Protein AF-A0A9D6YSX8-F1 (afdb_monomer)

Mean predicted aligned error: 15.74 Å

Secondary structure (DSSP, 8-state):
-HHHHHHTT--GGGHHHHHHHHHHHHHHHGGG--TTS-HHHHHHHHHHHHHHHHHHHHHHHHHHHHHHHHHHHHHHHHHHHTTGGGG-HHHHHHHHHHHTS-HHHHHHHHHHHTS---HHHHHHHHT---

Solvent-accessible surface area (backbone atoms only — not comparable to full-atom values): 7448 Å² total; per-residue (Å²): 108,65,71,57,38,54,74,65,69,42,55,79,90,47,37,63,59,53,50,51,51,22,50,54,50,44,60,72,46,48,86,76,57,62,81,93,51,61,65,72,59,54,52,52,50,43,38,49,52,47,48,52,51,51,50,54,50,54,53,50,53,50,54,51,50,52,52,51,51,52,51,51,52,49,52,52,50,49,38,62,71,70,56,60,67,61,75,39,72,66,56,52,51,48,51,55,54,56,71,69,44,56,70,70,62,42,51,53,49,41,42,40,74,73,66,66,43,53,70,68,54,52,22,60,76,70,76,44,86,118

Foldseek 3Di:
DLVLLVVLPDDNVCSVVLVVVLVVQCVVCVVVDDPVDDPVVVSSVSSNVSSVVVVVVVVVVVVVVVVVVVVVVVVVVVCVVVVVVVVPPVVVVVVVVLVPDDPVVNVLCCCCPVVVDDPCVSCVVVVHDD

Sequence (130 aa):
MRGQLAMMAVAPDWIDDVAQEAFIEAFKSLAAYDPQRPFAGWLRGVTRNVALCHVQKTASESKARQGATAELLRRQSERAVCGEADADPGLAKLRRCLDRLPAETRALLDQRYVEERSSGEIARLRGCSA

pLDDT: mean 82.14, std 12.93, range [45.84, 97.69]

Radius of gyration: 32.79 Å; Cα contacts (8 Å, |Δi|>4): 65; chains: 1; bounding box: 65×27×86 Å

Nearest PDB structures (foldseek):
  1or7-assembly3_B  TM=5.399E-01  e=1.808E-03  Escherichia coli
  5wur-assembly1_A  TM=5.061E-01  e=3.279E-03  Bacillus subtilis subsp. subtilis str. 168
  6dvb-assembly1_F  TM=3.905E-01  e=5.279E-03  Mycobacterium tuberculosis H37Rv
  1sc5-assembly1_A  TM=3.063E-01  e=1.806E+00  Aquifex aeolicus

Structure (mmCIF, N/CA/C/O backbone):
data_AF-A0A9D6YSX8-F1
#
_entry.id   AF-A0A9D6YSX8-F1
#
loop_
_atom_site.group_PDB
_atom_site.id
_atom_site.type_symbol
_atom_site.label_atom_id
_atom_site.label_alt_id
_atom_site.label_comp_id
_atom_site.label_asym_id
_atom_site.label_entity_id
_atom_site.label_seq_id
_atom_site.pdbx_PDB_ins_code
_atom_site.Cartn_x
_atom_site.Cartn_y
_atom_site.Cartn_z
_atom_site.occupancy
_atom_site.B_iso_or_equiv
_atom_site.auth_seq_id
_atom_site.auth_comp_id
_atom_site.auth_asym_id
_atom_site.auth_atom_id
_atom_site.pdbx_PDB_model_num
ATOM 1 N N . MET A 1 1 ? -11.387 -8.793 11.677 1.00 83.69 1 MET A N 1
ATOM 2 C CA . MET A 1 1 ? -10.485 -7.743 11.155 1.00 83.69 1 MET A CA 1
ATOM 3 C C . MET A 1 1 ? -9.803 -8.177 9.855 1.00 83.69 1 MET A C 1
ATOM 5 O O . MET A 1 1 ? -10.106 -7.573 8.841 1.00 83.69 1 MET A O 1
ATOM 9 N N . ARG A 1 2 ? -9.007 -9.262 9.822 1.00 89.44 2 ARG A N 1
ATOM 10 C CA . ARG A 1 2 ? -8.351 -9.784 8.592 1.00 89.44 2 ARG A CA 1
ATOM 11 C C . ARG A 1 2 ? -9.269 -9.883 7.362 1.00 89.44 2 ARG A C 1
ATOM 13 O O . ARG A 1 2 ? -8.962 -9.314 6.324 1.00 89.44 2 ARG A O 1
ATOM 20 N N . GLY A 1 3 ? -10.436 -10.521 7.500 1.00 86.25 3 GLY A N 1
ATOM 21 C CA . GLY A 1 3 ? -11.405 -10.631 6.396 1.00 86.25 3 GLY A CA 1
ATOM 22 C C . GLY A 1 3 ? -11.944 -9.282 5.899 1.00 86.25 3 GLY A C 1
ATOM 23 O O . GLY A 1 3 ? -12.163 -9.113 4.708 1.00 86.25 3 GLY A O 1
ATOM 24 N N . GLN A 1 4 ? -12.090 -8.289 6.783 1.00 86.88 4 GLN A N 1
ATOM 25 C CA . GLN A 1 4 ? -12.468 -6.930 6.384 1.00 86.88 4 GLN A CA 1
ATOM 26 C C . GLN A 1 4 ? -11.348 -6.260 5.574 1.00 86.88 4 GLN A C 1
ATOM 28 O O . GLN A 1 4 ? -11.643 -5.608 4.582 1.00 86.88 4 GLN A O 1
ATOM 33 N N . LEU A 1 5 ? -10.082 -6.434 5.967 1.00 90.25 5 LEU A N 1
ATOM 34 C CA . LEU A 1 5 ? -8.928 -5.867 5.258 1.00 90.25 5 LEU A CA 1
ATOM 35 C C . LEU A 1 5 ? -8.769 -6.459 3.853 1.00 90.25 5 LEU A C 1
ATOM 37 O O . LEU A 1 5 ? -8.586 -5.707 2.899 1.00 90.25 5 LEU A O 1
ATOM 41 N N . ALA A 1 6 ? -8.940 -7.777 3.715 1.00 87.44 6 ALA A N 1
ATOM 42 C CA . ALA A 1 6 ? -8.945 -8.444 2.412 1.00 87.44 6 ALA A CA 1
ATOM 43 C C . ALA A 1 6 ? -10.029 -7.869 1.477 1.00 87.44 6 ALA A C 1
ATOM 45 O O . ALA A 1 6 ? -9.763 -7.580 0.314 1.00 87.44 6 ALA A O 1
ATOM 46 N N . MET A 1 7 ? -11.236 -7.619 2.003 1.00 88.25 7 MET A N 1
ATOM 47 C CA . MET A 1 7 ? -12.331 -6.991 1.246 1.00 88.25 7 MET A CA 1
ATOM 48 C C . MET A 1 7 ? -12.063 -5.522 0.884 1.00 88.25 7 MET A C 1
ATOM 50 O O . MET A 1 7 ? -12.687 -4.992 -0.030 1.00 88.25 7 MET A O 1
ATOM 54 N N . MET A 1 8 ? -11.148 -4.855 1.588 1.00 88.50 8 MET A N 1
ATOM 55 C CA . MET A 1 8 ? -10.773 -3.458 1.358 1.00 88.50 8 MET A CA 1
ATOM 56 C C . MET A 1 8 ? -9.571 -3.303 0.415 1.00 88.50 8 MET A C 1
ATOM 58 O O . MET A 1 8 ? -8.947 -2.245 0.398 1.00 88.50 8 MET A O 1
ATOM 62 N N . ALA A 1 9 ? -9.262 -4.336 -0.375 1.00 85.50 9 ALA A N 1
ATOM 63 C CA . ALA A 1 9 ? -8.166 -4.349 -1.345 1.00 85.50 9 ALA A CA 1
ATOM 64 C C . ALA A 1 9 ? -6.769 -4.126 -0.732 1.00 85.50 9 ALA A C 1
ATOM 66 O O . ALA A 1 9 ? -5.844 -3.695 -1.422 1.00 85.50 9 ALA A O 1
ATOM 67 N N . VAL A 1 10 ? -6.594 -4.447 0.554 1.00 87.19 10 VAL A N 1
ATOM 68 C CA . VAL A 1 10 ? -5.256 -4.588 1.137 1.00 87.19 10 VAL A CA 1
ATOM 69 C C . VAL A 1 10 ? -4.631 -5.855 0.559 1.00 87.19 10 VAL A C 1
ATOM 71 O O . VAL A 1 10 ? -5.253 -6.919 0.572 1.00 87.19 10 VAL A O 1
ATOM 74 N N . ALA A 1 11 ? -3.414 -5.738 0.028 1.00 90.31 11 ALA A N 1
ATOM 75 C CA . ALA A 1 11 ? -2.700 -6.874 -0.541 1.00 90.31 11 ALA A CA 1
ATOM 76 C C . ALA A 1 11 ? -2.483 -7.969 0.525 1.00 90.31 11 ALA A C 1
ATOM 78 O O . ALA A 1 11 ? -2.226 -7.619 1.679 1.00 90.31 11 ALA A O 1
ATOM 79 N N . PRO A 1 12 ? -2.556 -9.268 0.169 1.00 91.12 12 PRO A N 1
ATOM 80 C CA . PRO A 1 12 ? -2.509 -10.369 1.136 1.00 91.12 12 PRO A CA 1
ATOM 81 C C . PRO A 1 12 ? -1.338 -10.294 2.120 1.00 91.12 12 PRO A C 1
ATOM 83 O O . PRO A 1 12 ? -1.545 -10.459 3.321 1.00 91.12 12 PRO A O 1
ATOM 86 N N . ASP A 1 13 ? -0.150 -9.957 1.617 1.00 94.50 13 ASP A N 1
ATOM 87 C CA . ASP A 1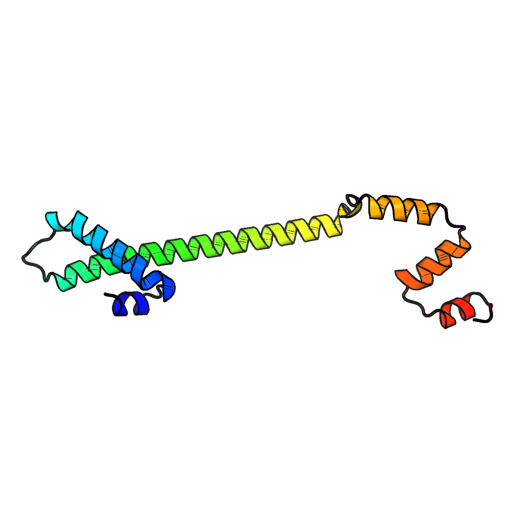 13 ? 1.086 -9.884 2.405 1.00 94.50 13 ASP A CA 1
ATOM 88 C C . ASP A 1 13 ? 1.085 -8.732 3.422 1.00 94.50 13 ASP A C 1
ATOM 90 O O . ASP A 1 13 ? 1.803 -8.783 4.411 1.00 94.50 13 ASP A O 1
ATOM 94 N N . TRP A 1 14 ? 0.242 -7.715 3.218 1.00 95.25 14 TRP A N 1
ATOM 95 C CA . TRP A 1 14 ? 0.132 -6.538 4.085 1.00 95.25 14 TRP A CA 1
ATOM 96 C C . TRP A 1 14 ? -1.026 -6.628 5.085 1.00 95.25 14 TRP A C 1
ATOM 98 O O . TRP A 1 14 ? -1.201 -5.732 5.911 1.00 95.25 14 TRP A O 1
ATOM 108 N N . ILE A 1 15 ? -1.853 -7.679 5.028 1.00 94.38 15 ILE A N 1
ATOM 109 C CA . ILE A 1 15 ? -3.047 -7.786 5.881 1.00 94.38 15 ILE A CA 1
ATOM 110 C C . ILE A 1 15 ? -2.674 -7.782 7.365 1.00 94.38 15 ILE A C 1
ATOM 112 O O . ILE A 1 15 ? -3.361 -7.136 8.157 1.00 94.38 15 ILE A O 1
ATOM 116 N N . ASP A 1 16 ? -1.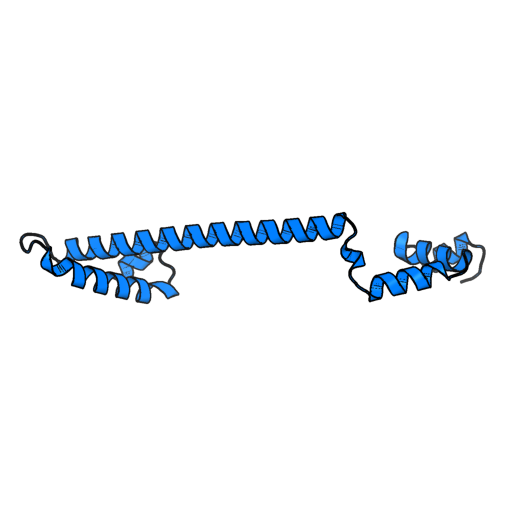625 -8.509 7.749 1.00 96.19 16 ASP A N 1
ATOM 117 C CA . ASP A 1 16 ? -1.194 -8.591 9.148 1.00 96.19 16 ASP A CA 1
ATOM 118 C C . ASP A 1 16 ? -0.604 -7.271 9.647 1.00 96.19 16 ASP A C 1
ATOM 120 O O . ASP A 1 16 ? -0.971 -6.818 10.732 1.00 96.19 16 ASP A O 1
ATOM 124 N N . ASP A 1 17 ? 0.201 -6.602 8.824 1.00 96.25 17 ASP A N 1
ATOM 125 C CA . ASP A 1 17 ? 0.799 -5.309 9.167 1.00 96.25 17 ASP A CA 1
ATOM 126 C C . ASP A 1 17 ? -0.273 -4.227 9.352 1.00 96.25 17 ASP A C 1
ATOM 128 O O . ASP A 1 17 ? -0.301 -3.519 10.360 1.00 96.25 17 ASP A O 1
ATOM 132 N N . VAL A 1 18 ? -1.233 -4.147 8.425 1.00 94.81 18 VAL A N 1
ATOM 133 C CA . VAL A 1 18 ? -2.342 -3.184 8.511 1.00 94.81 18 VAL A CA 1
ATOM 134 C C . VAL A 1 18 ? -3.270 -3.513 9.686 1.00 94.81 18 VAL A C 1
ATOM 136 O O . VAL A 1 18 ? -3.811 -2.609 10.326 1.00 94.81 18 VAL A O 1
ATOM 139 N N . ALA A 1 19 ? -3.460 -4.796 10.014 1.00 96.06 19 ALA A N 1
ATOM 140 C CA . ALA A 1 19 ? -4.210 -5.190 11.205 1.00 96.06 19 ALA A CA 1
ATOM 141 C C . ALA A 1 19 ? -3.495 -4.758 12.492 1.00 96.06 19 ALA A C 1
ATOM 143 O O . ALA A 1 19 ? -4.146 -4.255 13.409 1.00 96.06 19 ALA A O 1
ATOM 144 N N . GLN A 1 20 ? -2.173 -4.924 12.559 1.00 96.69 20 GLN A N 1
ATOM 145 C CA . GLN A 1 20 ? -1.371 -4.485 13.695 1.00 96.69 20 GLN A CA 1
ATOM 146 C C . GLN A 1 20 ? -1.462 -2.966 13.878 1.00 96.69 20 GLN A C 1
ATOM 148 O O . GLN A 1 20 ? -1.745 -2.497 14.982 1.00 96.69 20 GLN A O 1
ATOM 153 N N . GLU A 1 21 ? -1.303 -2.200 12.799 1.00 96.69 21 GLU A N 1
ATOM 154 C CA . GLU A 1 21 ? -1.439 -0.742 12.820 1.00 96.69 21 GLU A CA 1
ATOM 155 C C . GLU A 1 21 ? -2.842 -0.315 13.278 1.00 96.69 21 GLU A C 1
ATOM 157 O O . GLU A 1 21 ? -2.981 0.557 14.137 1.00 96.69 21 GLU A O 1
ATOM 162 N N . ALA A 1 22 ? -3.890 -0.999 12.803 1.00 95.38 22 ALA A N 1
ATOM 163 C CA . ALA A 1 22 ? -5.259 -0.760 13.249 1.00 95.38 22 ALA A CA 1
ATOM 164 C C . ALA A 1 22 ? -5.458 -1.025 14.749 1.00 95.38 22 ALA A C 1
ATOM 166 O O . ALA A 1 22 ? -6.185 -0.277 15.402 1.00 95.38 22 ALA A O 1
ATOM 167 N N . PHE A 1 23 ? -4.822 -2.054 15.315 1.00 96.75 23 PHE A N 1
ATOM 168 C CA . PHE A 1 23 ? -4.874 -2.305 16.757 1.00 96.75 23 PHE A CA 1
ATOM 169 C C . PHE A 1 23 ? -4.114 -1.255 17.565 1.00 96.75 23 PHE A C 1
ATOM 171 O O . PHE A 1 23 ? -4.611 -0.824 18.605 1.00 96.75 23 PHE A O 1
ATOM 178 N N . ILE A 1 24 ? -2.949 -0.814 17.088 1.00 97.69 24 ILE A N 1
ATOM 179 C CA . ILE A 1 24 ? -2.187 0.263 17.731 1.00 97.69 24 ILE A CA 1
ATOM 180 C C . ILE A 1 24 ? -3.015 1.554 17.742 1.00 97.69 24 ILE A C 1
ATOM 182 O O . ILE A 1 24 ? -3.111 2.217 18.775 1.00 97.69 24 ILE A O 1
ATOM 186 N N . GLU A 1 25 ? -3.653 1.893 16.623 1.00 96.06 25 GLU A N 1
ATOM 187 C CA . GLU A 1 25 ? -4.483 3.093 16.517 1.00 96.06 25 GLU A CA 1
ATOM 188 C C . GLU A 1 25 ? -5.758 2.992 17.362 1.00 96.06 25 GLU A C 1
ATOM 190 O O . GLU A 1 25 ? -6.151 3.950 18.033 1.00 96.06 25 GLU A O 1
ATOM 195 N N . ALA A 1 26 ? -6.374 1.809 17.416 1.00 95.81 26 ALA A N 1
ATOM 196 C CA . ALA A 1 26 ? -7.500 1.552 18.307 1.00 95.81 26 ALA A CA 1
ATOM 197 C C . ALA A 1 26 ? -7.090 1.728 19.776 1.00 95.81 26 ALA A C 1
ATOM 199 O O . ALA A 1 26 ? -7.798 2.377 20.536 1.00 95.81 26 ALA A O 1
ATOM 200 N N . PHE A 1 27 ? -5.927 1.212 20.178 1.00 97.25 27 PHE A N 1
ATOM 201 C CA . PHE A 1 27 ? -5.438 1.360 21.547 1.00 97.25 27 PHE A CA 1
ATOM 202 C C . PHE A 1 27 ? -5.197 2.831 21.917 1.00 97.25 27 PHE A C 1
ATOM 204 O O . PHE A 1 27 ? -5.639 3.276 22.974 1.00 97.25 27 PHE A O 1
ATOM 211 N N . LYS A 1 28 ? -4.571 3.612 21.027 1.00 95.81 28 LYS A N 1
ATOM 212 C CA . LYS A 1 28 ? -4.357 5.058 21.228 1.00 95.81 28 LYS A CA 1
ATOM 213 C C . LYS A 1 28 ? -5.667 5.839 21.349 1.00 95.81 28 LYS A C 1
ATOM 215 O O . LYS A 1 28 ? -5.765 6.758 22.156 1.00 95.81 28 LYS A O 1
ATOM 220 N N . SER A 1 29 ? -6.668 5.475 20.551 1.00 93.19 29 SER A N 1
ATOM 221 C CA . SER A 1 29 ? -7.973 6.147 20.520 1.00 93.19 29 SER A CA 1
ATOM 222 C C . SER A 1 29 ? -8.972 5.611 21.550 1.00 93.19 29 SER A C 1
ATOM 224 O O . SER A 1 29 ? -10.064 6.164 21.689 1.00 93.19 29 SER A O 1
ATOM 226 N N . LEU A 1 30 ? -8.603 4.580 22.318 1.00 95.31 30 LEU A N 1
ATOM 227 C CA . LEU A 1 30 ? -9.485 3.916 23.277 1.00 95.31 30 LEU A CA 1
ATOM 228 C C . LEU A 1 30 ? -9.978 4.859 24.383 1.00 95.31 30 LEU A C 1
ATOM 230 O O . LEU A 1 30 ? -11.114 4.736 24.823 1.00 95.31 30 LEU A O 1
ATOM 234 N N . ALA A 1 31 ? -9.168 5.834 24.804 1.00 94.50 31 ALA A N 1
ATOM 235 C CA . ALA A 1 31 ? -9.570 6.814 25.817 1.00 94.50 31 ALA A CA 1
ATOM 236 C C . ALA A 1 31 ? -10.725 7.728 25.358 1.00 94.50 31 ALA A C 1
ATOM 238 O O . ALA A 1 31 ? -11.456 8.260 26.188 1.00 94.50 31 ALA A O 1
ATOM 239 N N . ALA A 1 32 ? -10.895 7.901 24.044 1.00 90.62 32 ALA A N 1
ATOM 240 C CA . ALA A 1 32 ? -11.966 8.696 23.445 1.00 90.62 32 ALA A CA 1
ATOM 241 C C . ALA A 1 32 ? -13.171 7.841 23.009 1.00 90.62 32 ALA A C 1
ATOM 243 O O . ALA A 1 32 ? -14.128 8.364 22.435 1.00 90.62 32 ALA A O 1
ATOM 244 N N . TYR A 1 33 ? -13.124 6.525 23.229 1.00 94.81 33 TYR A N 1
ATOM 245 C CA . TYR A 1 33 ? -14.212 5.627 22.876 1.00 94.81 33 TYR A CA 1
ATOM 246 C C . TYR A 1 33 ? -15.405 5.816 23.820 1.00 94.81 33 TYR A C 1
ATOM 248 O O . TYR A 1 33 ? -15.272 5.723 25.037 1.00 94.81 33 TYR A O 1
ATOM 256 N N . ASP A 1 34 ? -16.581 6.038 23.233 1.00 94.00 34 ASP A N 1
ATOM 257 C CA . ASP A 1 34 ? -17.863 6.105 23.932 1.00 94.00 34 ASP A CA 1
ATOM 258 C C . ASP A 1 34 ? -18.418 4.686 24.181 1.00 94.00 34 ASP A C 1
ATOM 260 O O . ASP A 1 34 ? -18.833 4.021 23.222 1.00 94.00 34 ASP A O 1
ATOM 264 N N . PRO A 1 35 ? -18.487 4.214 25.444 1.00 93.44 35 PRO A N 1
ATOM 265 C CA . PRO A 1 35 ? -18.980 2.878 25.770 1.00 93.44 35 PRO A CA 1
ATOM 266 C C . PRO A 1 35 ? -20.466 2.663 25.464 1.00 93.44 35 PRO A C 1
ATOM 268 O O . PRO A 1 35 ? -20.906 1.515 25.439 1.00 93.44 35 PRO A O 1
ATOM 271 N N . GLN A 1 36 ? -21.244 3.728 25.222 1.00 95.62 36 GLN A N 1
ATOM 272 C CA . GLN A 1 36 ? -22.644 3.608 24.799 1.00 95.62 36 GLN A CA 1
ATOM 273 C C . GLN A 1 36 ? -22.778 3.095 23.358 1.00 95.62 36 GLN A C 1
ATOM 275 O O . GLN A 1 36 ? -23.850 2.645 22.951 1.00 95.62 36 GLN A O 1
ATOM 280 N N . ARG A 1 37 ? -21.698 3.138 22.567 1.00 91.19 37 ARG A N 1
ATOM 281 C CA . ARG A 1 37 ? -21.669 2.618 21.196 1.00 91.19 37 ARG A CA 1
ATOM 282 C C . ARG A 1 37 ? -21.196 1.161 21.174 1.00 91.19 37 ARG A C 1
ATOM 284 O O . ARG A 1 37 ? -20.504 0.722 22.081 1.00 91.19 37 ARG A O 1
ATOM 291 N N . PRO A 1 38 ? -21.512 0.378 20.127 1.00 94.38 38 PRO A N 1
ATOM 292 C CA . PRO A 1 38 ? -20.968 -0.971 19.998 1.00 94.38 38 PRO A CA 1
ATOM 293 C C . PRO A 1 38 ? -19.464 -0.963 19.683 1.00 94.38 38 PRO A C 1
ATOM 295 O O . PRO A 1 38 ? -19.051 -0.490 18.619 1.00 94.38 38 PRO A O 1
ATOM 298 N N . PHE A 1 39 ? -18.659 -1.595 20.541 1.00 93.06 39 PHE A N 1
ATOM 299 C CA . PHE A 1 39 ? -17.195 -1.664 20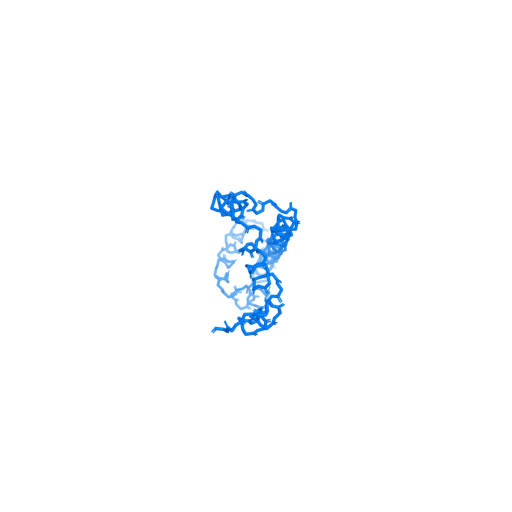.406 1.00 93.06 39 PHE A CA 1
ATOM 300 C C . PHE A 1 39 ? -16.752 -2.204 19.047 1.00 93.06 39 PHE A C 1
ATOM 302 O O . PHE A 1 39 ? -15.905 -1.624 18.372 1.00 93.06 39 PHE A O 1
ATOM 309 N N . ALA A 1 40 ? -17.387 -3.286 18.590 1.00 91.12 40 ALA A N 1
ATOM 310 C CA . ALA A 1 40 ? -17.074 -3.888 17.301 1.00 91.12 40 ALA A CA 1
ATOM 311 C C . ALA A 1 40 ? -17.341 -2.931 16.124 1.00 91.12 40 ALA A C 1
ATOM 313 O O . ALA A 1 40 ? -16.636 -2.984 15.122 1.00 91.12 40 ALA A O 1
ATOM 314 N N . GLY A 1 41 ? -18.349 -2.058 16.226 1.00 89.38 41 GLY A N 1
ATOM 315 C CA . GLY A 1 41 ? -18.642 -1.049 15.206 1.00 89.38 41 GLY A CA 1
ATOM 316 C C . GLY A 1 41 ? -17.578 0.043 15.160 1.00 89.38 41 GLY A C 1
ATOM 317 O O . GLY A 1 41 ? -17.084 0.370 14.083 1.00 89.38 41 GLY A O 1
ATOM 318 N N . TRP A 1 42 ? -17.181 0.540 16.330 1.00 93.88 42 TRP A N 1
ATOM 319 C CA . TRP A 1 42 ? -16.093 1.505 16.466 1.00 93.88 42 TRP A CA 1
ATOM 320 C C . TRP A 1 42 ? -14.761 0.944 15.949 1.00 93.88 42 TRP A C 1
ATOM 322 O O . TRP A 1 42 ? -14.134 1.563 15.089 1.00 93.88 42 TRP A O 1
ATOM 332 N N . LEU A 1 43 ? -14.388 -0.272 16.360 1.00 92.12 43 LEU A N 1
ATOM 333 C CA . LEU A 1 43 ? -13.154 -0.928 15.925 1.00 92.12 43 LEU A CA 1
ATOM 334 C C . LEU A 1 43 ? -13.126 -1.144 14.406 1.00 92.12 43 LEU A C 1
ATOM 336 O O . LEU A 1 43 ? -12.110 -0.880 13.769 1.00 92.12 43 LEU A O 1
ATOM 340 N N . ARG A 1 44 ? -14.251 -1.551 13.796 1.00 90.44 44 ARG A N 1
ATOM 341 C CA . ARG A 1 44 ? -14.370 -1.640 12.328 1.00 90.44 44 ARG A CA 1
ATOM 342 C C . ARG A 1 44 ? -14.139 -0.293 11.645 1.00 90.44 44 ARG A C 1
ATOM 344 O O . ARG A 1 44 ? -13.572 -0.276 10.553 1.00 90.44 44 ARG A O 1
ATOM 351 N N . GLY A 1 45 ? -14.576 0.803 12.266 1.00 91.06 45 GLY A N 1
ATOM 352 C CA . GLY A 1 45 ? -14.320 2.167 11.805 1.00 91.06 45 GLY A CA 1
ATOM 353 C C . GLY A 1 45 ? -12.833 2.514 11.827 1.00 91.06 45 GLY A C 1
ATOM 354 O O . GLY A 1 45 ? -12.305 2.968 10.813 1.00 91.06 45 GLY A O 1
ATOM 355 N N . VAL A 1 46 ? -12.142 2.214 12.932 1.00 91.50 46 VAL A N 1
ATOM 356 C CA . VAL A 1 46 ? -10.683 2.392 13.044 1.00 91.50 46 VAL A CA 1
ATOM 357 C C . VAL A 1 46 ? -9.956 1.575 11.974 1.00 91.50 46 VAL A C 1
ATOM 359 O O . VAL A 1 46 ? -9.199 2.134 11.183 1.00 91.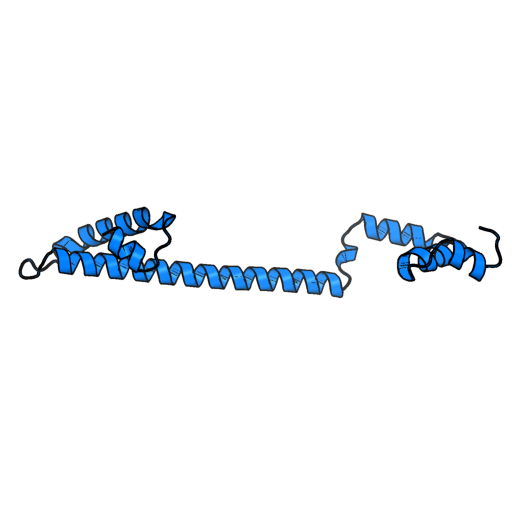50 46 VAL A O 1
ATOM 362 N N . THR A 1 47 ? -10.262 0.277 11.860 1.00 91.38 47 THR A N 1
ATOM 363 C CA . THR A 1 47 ? -9.693 -0.602 10.823 1.00 91.38 47 THR A CA 1
ATOM 364 C C . THR A 1 47 ? -9.912 -0.049 9.418 1.00 91.38 47 THR A C 1
ATOM 366 O O . THR A 1 47 ? -8.992 -0.059 8.605 1.00 91.38 47 THR A O 1
ATOM 369 N N . ARG A 1 48 ? -11.118 0.454 9.121 1.00 92.50 48 ARG A N 1
ATOM 370 C CA . ARG A 1 48 ? -11.442 1.035 7.813 1.00 92.50 48 ARG A CA 1
ATOM 371 C C . ARG A 1 48 ? -10.566 2.249 7.510 1.00 92.50 48 ARG A C 1
ATOM 373 O O . ARG A 1 48 ? -10.073 2.368 6.394 1.00 92.50 48 ARG A O 1
ATOM 380 N N . ASN A 1 49 ? -10.386 3.144 8.476 1.00 93.81 49 ASN A N 1
ATOM 381 C CA . ASN A 1 49 ? -9.599 4.359 8.276 1.00 93.81 49 ASN A CA 1
ATOM 382 C C . ASN A 1 49 ? -8.126 4.035 8.003 1.00 93.81 49 ASN A C 1
ATOM 384 O O . ASN A 1 49 ? -7.561 4.554 7.041 1.00 93.81 49 ASN A O 1
ATOM 388 N N . VAL A 1 50 ? -7.540 3.124 8.785 1.00 95.12 50 VAL A N 1
ATOM 389 C CA . VAL A 1 50 ? -6.151 2.679 8.589 1.00 95.12 50 VAL A CA 1
ATOM 390 C C . VAL A 1 50 ? -5.983 1.990 7.231 1.00 95.12 50 VAL A C 1
ATOM 392 O O . VAL A 1 50 ? -5.090 2.346 6.466 1.00 95.12 50 VAL A O 1
ATOM 395 N N . ALA A 1 51 ? -6.895 1.086 6.863 1.00 91.94 51 ALA A N 1
ATOM 396 C CA . ALA A 1 51 ? -6.851 0.404 5.571 1.00 91.94 51 ALA A CA 1
ATOM 397 C C . ALA A 1 51 ? -6.956 1.369 4.378 1.00 91.94 51 ALA A C 1
ATOM 399 O O . ALA A 1 51 ? -6.209 1.234 3.412 1.00 91.94 51 ALA A O 1
ATOM 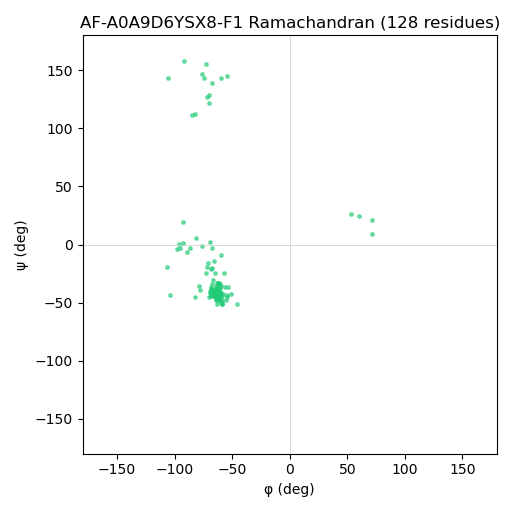400 N N . LEU A 1 52 ? -7.849 2.366 4.440 1.00 91.50 52 LEU A N 1
ATOM 401 C CA . LEU A 1 52 ? -7.971 3.378 3.385 1.00 91.50 52 LEU A CA 1
ATOM 402 C C . LEU A 1 52 ? -6.699 4.217 3.250 1.00 91.50 52 LEU A C 1
ATOM 404 O O . LEU A 1 52 ? -6.257 4.458 2.127 1.00 91.50 52 LEU A O 1
ATOM 408 N N . CYS A 1 53 ? -6.102 4.626 4.372 1.00 93.88 53 CYS A N 1
ATOM 409 C CA . CYS A 1 53 ? -4.835 5.352 4.376 1.00 93.88 53 CYS A CA 1
ATOM 410 C C . CYS A 1 53 ? -3.727 4.524 3.707 1.00 93.88 53 CYS A C 1
ATOM 412 O O . CYS A 1 53 ? -3.055 5.006 2.793 1.00 93.88 53 CYS A O 1
ATOM 414 N N . HIS A 1 54 ? -3.604 3.248 4.090 1.00 93.12 54 HIS A N 1
ATOM 415 C CA . HIS A 1 54 ? -2.633 2.326 3.508 1.00 93.12 54 HIS A CA 1
ATOM 416 C C . HIS A 1 54 ? -2.827 2.177 1.990 1.00 93.12 54 HIS A C 1
ATOM 418 O O . HIS A 1 54 ? -1.891 2.390 1.222 1.00 93.12 54 HIS A O 1
ATOM 424 N N . VAL A 1 55 ? -4.048 1.887 1.529 1.00 90.56 55 VAL A N 1
ATOM 425 C CA . VAL A 1 55 ? -4.338 1.704 0.096 1.00 90.56 55 VAL A CA 1
ATOM 426 C C . VAL A 1 55 ? -4.048 2.976 -0.710 1.00 90.56 55 VAL A C 1
ATOM 428 O O . VAL A 1 55 ? -3.450 2.901 -1.784 1.00 90.56 55 VAL A O 1
ATOM 431 N N . GLN A 1 56 ? -4.417 4.155 -0.198 1.00 88.25 56 GLN A N 1
ATOM 432 C CA . GLN A 1 56 ? -4.142 5.436 -0.863 1.00 88.25 56 GLN A CA 1
ATOM 433 C C . GLN A 1 56 ? -2.643 5.734 -0.961 1.00 88.25 56 GLN A C 1
ATOM 435 O O . GLN A 1 56 ? -2.170 6.189 -2.010 1.00 88.25 56 GLN A O 1
ATOM 440 N N . LYS A 1 57 ? -1.889 5.453 0.107 1.00 89.38 57 LYS A N 1
ATOM 441 C CA . LYS A 1 57 ? -0.435 5.620 0.134 1.00 89.38 57 LYS A CA 1
ATOM 442 C C . LYS A 1 57 ? 0.233 4.703 -0.890 1.00 89.38 57 LYS A C 1
ATOM 444 O O . LYS A 1 57 ? 0.959 5.187 -1.756 1.00 89.38 57 LYS A O 1
ATOM 449 N N . THR A 1 58 ? -0.096 3.414 -0.873 1.00 88.94 58 THR A N 1
ATOM 450 C CA . THR A 1 58 ? 0.474 2.417 -1.790 1.00 88.94 58 THR A CA 1
ATOM 451 C C . THR A 1 58 ? 0.132 2.723 -3.252 1.00 88.94 58 THR A C 1
ATOM 453 O O . THR A 1 58 ? 0.994 2.628 -4.128 1.00 88.94 58 THR A O 1
ATOM 456 N N . ALA A 1 59 ? -1.096 3.172 -3.536 1.00 82.12 59 ALA A N 1
ATOM 457 C CA . ALA A 1 59 ? -1.492 3.610 -4.874 1.00 82.12 59 ALA A CA 1
ATOM 458 C C . ALA A 1 59 ? -0.693 4.837 -5.351 1.00 82.12 59 ALA A C 1
ATOM 460 O O . ALA A 1 59 ? -0.290 4.902 -6.514 1.00 82.12 59 ALA A O 1
ATOM 461 N N . SER A 1 60 ? -0.437 5.798 -4.461 1.00 83.00 60 SER A N 1
ATOM 462 C CA . SER A 1 60 ? 0.344 7.000 -4.778 1.00 83.00 60 SER A CA 1
ATOM 463 C C . SER A 1 60 ? 1.813 6.667 -5.040 1.00 83.00 60 SER A C 1
ATOM 465 O O . SER A 1 60 ? 2.381 7.120 -6.032 1.00 83.00 60 SER A O 1
ATOM 467 N N . GLU A 1 61 ? 2.414 5.811 -4.212 1.00 87.06 61 GLU A N 1
ATOM 468 C CA . GLU A 1 61 ? 3.789 5.340 -4.401 1.00 87.06 61 GLU A CA 1
ATOM 469 C C . GLU A 1 61 ? 3.956 4.516 -5.680 1.00 87.06 61 GLU A C 1
ATOM 471 O O . GLU A 1 61 ? 4.981 4.623 -6.354 1.00 87.06 61 GLU A O 1
ATOM 476 N N . SER A 1 62 ? 2.959 3.697 -6.028 1.00 81.94 62 SER A N 1
ATOM 477 C CA . SER A 1 62 ? 2.954 2.931 -7.276 1.00 81.94 62 SER A CA 1
ATOM 478 C C . SER A 1 62 ? 2.935 3.857 -8.495 1.00 81.94 62 SER A C 1
ATOM 480 O O . SER A 1 62 ? 3.779 3.722 -9.381 1.00 81.94 62 SER A O 1
ATOM 482 N N . LYS A 1 63 ? 2.055 4.870 -8.503 1.00 78.56 63 LYS A N 1
ATOM 483 C CA . LYS A 1 63 ? 2.010 5.890 -9.566 1.00 78.56 63 LYS A CA 1
ATOM 484 C C . LYS A 1 63 ? 3.320 6.671 -9.675 1.00 78.56 63 LYS A C 1
ATOM 486 O O . LYS A 1 63 ? 3.817 6.873 -10.780 1.00 78.56 63 LYS A O 1
ATOM 491 N N . ALA A 1 64 ? 3.900 7.078 -8.545 1.00 81.31 64 ALA A N 1
ATOM 492 C CA . ALA A 1 64 ? 5.178 7.785 -8.525 1.00 81.31 64 ALA A CA 1
ATOM 493 C C . ALA A 1 64 ? 6.316 6.923 -9.096 1.00 81.31 64 ALA A C 1
ATOM 495 O O . ALA A 1 64 ? 7.099 7.401 -9.917 1.00 81.31 64 ALA A O 1
ATOM 496 N N . ARG A 1 65 ? 6.373 5.635 -8.723 1.00 79.38 65 ARG A N 1
ATOM 497 C CA . ARG A 1 65 ? 7.338 4.672 -9.275 1.00 79.38 65 ARG A CA 1
ATOM 498 C C . ARG A 1 65 ? 7.168 4.495 -10.780 1.00 79.38 65 ARG A C 1
ATOM 500 O O . ARG A 1 65 ? 8.154 4.588 -11.499 1.00 79.38 65 ARG A O 1
ATOM 507 N N . GLN A 1 66 ? 5.940 4.312 -11.264 1.00 75.81 66 GLN A N 1
ATOM 508 C CA . GLN A 1 66 ? 5.660 4.200 -12.700 1.00 75.81 66 GLN A CA 1
ATOM 509 C C . GLN A 1 66 ? 6.107 5.448 -13.470 1.00 75.81 66 GLN A C 1
ATOM 511 O O . GLN A 1 66 ? 6.756 5.322 -14.506 1.00 75.81 66 GLN A O 1
ATOM 516 N N . GLY A 1 67 ? 5.827 6.645 -12.944 1.00 75.25 67 GLY A N 1
ATOM 517 C CA . GLY A 1 67 ? 6.294 7.902 -13.533 1.00 75.25 67 GLY A CA 1
ATOM 518 C C . GLY A 1 67 ? 7.821 8.007 -13.572 1.00 75.25 67 GLY A C 1
ATOM 519 O O . GLY A 1 67 ? 8.388 8.365 -14.601 1.00 75.25 67 GLY A O 1
ATOM 520 N N . ALA A 1 68 ? 8.501 7.628 -12.487 1.00 75.12 68 ALA A N 1
ATOM 521 C CA . ALA A 1 68 ? 9.962 7.617 -12.430 1.00 75.12 68 ALA A CA 1
ATOM 522 C C . ALA A 1 68 ? 10.581 6.607 -13.413 1.00 75.12 68 ALA A C 1
ATOM 524 O O . ALA A 1 68 ? 11.576 6.916 -14.068 1.00 75.12 68 ALA A O 1
ATOM 525 N N . THR A 1 69 ? 9.986 5.419 -13.557 1.00 77.94 69 THR A N 1
ATOM 526 C CA . THR A 1 69 ? 10.416 4.418 -14.543 1.00 77.94 69 THR A CA 1
ATOM 527 C C . THR A 1 69 ? 10.210 4.919 -15.971 1.00 77.94 69 THR A C 1
ATOM 529 O O . THR A 1 69 ? 11.118 4.793 -16.789 1.00 77.94 69 THR A O 1
ATOM 532 N N . ALA A 1 70 ? 9.060 5.528 -16.269 1.00 73.81 70 ALA A N 1
ATOM 533 C CA . ALA A 1 70 ? 8.785 6.108 -17.581 1.00 73.81 70 ALA A CA 1
ATOM 534 C C . ALA A 1 70 ? 9.775 7.233 -17.926 1.00 73.81 70 ALA A C 1
AT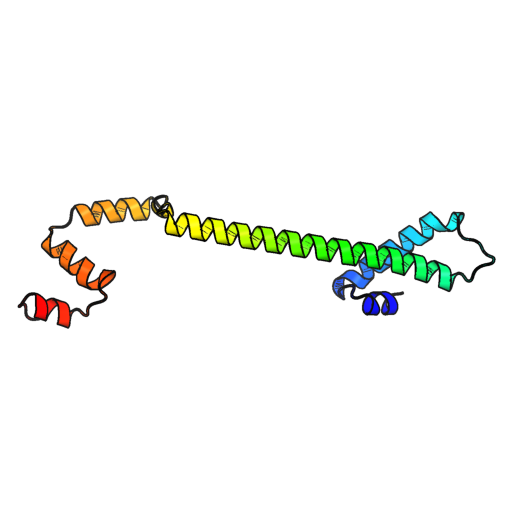OM 536 O O . ALA A 1 70 ? 10.297 7.276 -19.038 1.00 73.81 70 ALA A O 1
ATOM 537 N N . GLU A 1 71 ? 10.102 8.095 -16.963 1.00 74.25 71 GLU A N 1
ATOM 538 C CA . GLU A 1 71 ? 11.096 9.158 -17.135 1.00 74.25 71 GLU A CA 1
ATOM 539 C C . GLU A 1 71 ? 12.519 8.604 -17.330 1.00 74.25 71 GLU A C 1
ATOM 541 O O . GLU A 1 71 ? 13.268 9.107 -18.167 1.00 74.25 71 GLU A O 1
ATOM 546 N N . LEU A 1 72 ? 12.900 7.540 -16.614 1.00 75.81 72 LEU A N 1
ATOM 547 C CA . LEU A 1 72 ? 14.177 6.849 -16.830 1.00 75.81 72 LEU A CA 1
ATOM 548 C C . LEU A 1 72 ? 14.272 6.247 -18.235 1.00 75.81 72 LEU A C 1
ATOM 550 O O . LEU A 1 72 ? 15.291 6.424 -18.902 1.00 75.81 72 LEU A O 1
ATOM 554 N N . LEU A 1 73 ? 13.214 5.576 -18.696 1.00 75.75 73 LEU A N 1
ATOM 555 C CA . LEU A 1 73 ? 13.141 5.013 -20.046 1.00 75.75 73 LEU A CA 1
ATOM 556 C C . LEU A 1 73 ? 13.199 6.113 -21.112 1.00 75.75 73 LEU A C 1
ATOM 558 O O . LEU A 1 73 ? 13.946 5.981 -22.082 1.00 75.75 73 LEU A O 1
ATOM 562 N N . ARG A 1 74 ? 12.495 7.234 -20.900 1.00 72.75 74 ARG A N 1
ATOM 563 C CA . ARG A 1 74 ? 12.561 8.408 -21.780 1.00 72.75 74 ARG A CA 1
ATOM 564 C C . ARG A 1 74 ? 13.987 8.946 -21.867 1.00 72.75 74 ARG A C 1
ATOM 566 O O . ARG A 1 74 ? 14.518 9.063 -22.966 1.00 72.75 74 ARG A O 1
ATOM 573 N N . ARG A 1 75 ? 14.660 9.169 -20.734 1.00 69.44 75 ARG A N 1
ATOM 574 C CA . ARG A 1 75 ? 16.062 9.629 -20.710 1.00 69.44 75 ARG A CA 1
ATOM 575 C C . ARG A 1 75 ? 17.026 8.655 -21.382 1.00 69.44 75 ARG A C 1
ATOM 577 O O . ARG A 1 75 ? 17.969 9.094 -22.032 1.00 69.44 75 ARG A O 1
ATOM 584 N N . GLN A 1 76 ? 16.815 7.347 -21.238 1.00 67.69 76 GLN A N 1
ATOM 585 C CA . GLN A 1 76 ? 17.619 6.344 -21.942 1.00 67.69 76 GLN A CA 1
ATOM 586 C C . GLN A 1 76 ? 17.394 6.404 -23.455 1.00 67.69 76 GLN A C 1
ATOM 588 O O . GLN A 1 76 ? 18.366 6.372 -24.208 1.00 67.69 76 GLN A O 1
ATOM 593 N N . SER A 1 77 ? 16.144 6.559 -23.900 1.00 65.88 77 SER A N 1
ATOM 594 C CA . SER A 1 77 ? 15.834 6.732 -25.323 1.00 65.88 77 SER A CA 1
ATOM 595 C C . SER A 1 77 ? 16.419 8.029 -25.890 1.00 65.88 77 SER A C 1
ATOM 597 O O . SER A 1 77 ? 17.006 8.012 -26.964 1.00 65.88 77 SER A O 1
ATOM 599 N N . GLU A 1 78 ? 16.371 9.132 -25.141 1.00 63.06 78 GLU A N 1
ATOM 600 C CA . GLU A 1 78 ? 16.949 10.416 -25.552 1.00 63.06 78 GLU A CA 1
ATOM 601 C C . GLU A 1 78 ? 18.473 10.357 -25.645 1.00 63.06 78 GLU A C 1
ATOM 603 O O . GLU A 1 78 ? 19.040 10.842 -26.618 1.00 63.06 78 GLU A O 1
ATOM 608 N N . ARG A 1 79 ? 19.147 9.681 -24.707 1.00 57.06 79 ARG A N 1
ATOM 609 C CA . ARG A 1 79 ? 20.594 9.421 -24.804 1.00 57.06 79 ARG A CA 1
ATOM 610 C C . ARG A 1 79 ? 20.959 8.549 -26.004 1.00 57.06 79 ARG A C 1
ATOM 612 O O . ARG A 1 79 ? 21.985 8.790 -26.636 1.00 57.06 79 ARG A O 1
ATOM 619 N N . ALA A 1 80 ? 20.130 7.556 -26.323 1.00 56.41 80 ALA A N 1
ATOM 620 C CA . ALA A 1 80 ? 20.330 6.700 -27.489 1.00 56.41 80 ALA A CA 1
ATOM 621 C C . ALA A 1 80 ? 20.130 7.465 -28.811 1.00 56.41 80 ALA A C 1
ATOM 623 O O . ALA A 1 80 ? 20.867 7.233 -29.766 1.00 56.41 80 ALA A O 1
ATOM 624 N N . VAL A 1 81 ? 19.181 8.406 -28.859 1.00 55.72 81 VAL A N 1
ATOM 625 C CA . VAL A 1 81 ? 18.885 9.229 -30.046 1.00 55.72 81 VAL A CA 1
ATOM 626 C C . VAL A 1 81 ? 19.891 10.373 -30.227 1.00 55.72 81 VAL A C 1
ATOM 628 O O . VAL A 1 81 ? 20.269 10.674 -31.356 1.00 55.72 81 VAL A O 1
ATOM 631 N N . CYS A 1 82 ? 20.381 10.980 -29.143 1.00 48.62 82 CYS A N 1
ATOM 632 C CA . CYS A 1 82 ? 21.345 12.088 -29.190 1.00 48.62 82 CYS A CA 1
ATOM 633 C C . CYS A 1 82 ? 22.810 11.650 -29.389 1.00 48.62 82 CYS A C 1
ATOM 635 O O . CYS A 1 82 ? 23.702 12.492 -29.345 1.00 48.62 82 CYS A O 1
ATOM 637 N N . GLY A 1 83 ? 23.088 10.359 -29.609 1.00 48.44 83 GLY A N 1
ATOM 638 C CA . GLY A 1 83 ? 24.448 9.875 -29.885 1.00 48.44 83 GLY A CA 1
ATOM 639 C C . GLY A 1 83 ? 25.403 9.902 -28.684 1.00 48.44 83 GLY A C 1
ATOM 640 O O . GLY A 1 83 ? 26.581 9.600 -28.837 1.00 48.44 83 GLY A O 1
ATOM 641 N N . GLU A 1 84 ? 24.919 10.174 -27.468 1.00 45.84 84 GLU A N 1
ATOM 642 C CA . GLU A 1 84 ? 25.729 10.123 -26.235 1.00 45.84 84 GLU A CA 1
ATOM 643 C C . GLU A 1 84 ? 26.136 8.689 -25.831 1.00 45.84 84 GLU A C 1
ATOM 645 O O . GLU A 1 84 ? 26.843 8.488 -24.843 1.00 45.84 84 GLU A O 1
ATOM 650 N N . ALA A 1 85 ? 25.768 7.679 -26.628 1.00 47.81 85 ALA A N 1
ATOM 651 C CA . ALA A 1 85 ? 26.396 6.357 -26.602 1.00 47.81 85 ALA A CA 1
ATOM 652 C C . ALA A 1 85 ? 27.915 6.398 -26.909 1.00 47.81 85 ALA A C 1
ATOM 654 O O . ALA A 1 85 ? 28.607 5.407 -26.682 1.00 47.81 85 ALA A O 1
ATOM 655 N N . ASP A 1 86 ? 28.456 7.545 -27.341 1.00 46.66 86 ASP A N 1
ATOM 656 C CA . ASP A 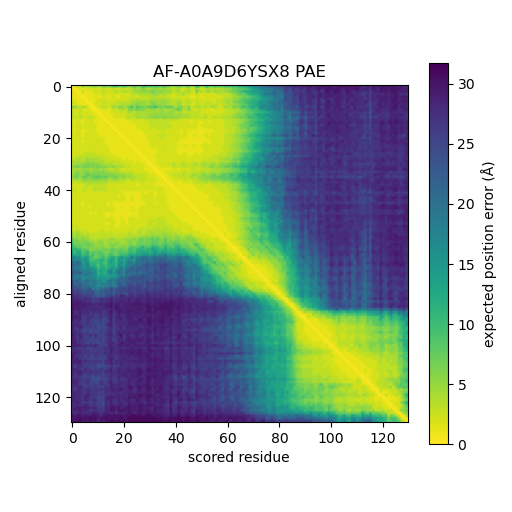1 86 ? 29.901 7.805 -27.454 1.00 46.66 86 ASP A CA 1
ATOM 657 C C . ASP A 1 86 ? 30.648 7.866 -26.101 1.00 46.66 86 ASP A C 1
ATOM 659 O O . ASP A 1 86 ? 31.874 7.986 -26.072 1.00 46.66 86 ASP A O 1
ATOM 663 N N . ALA A 1 87 ? 29.950 7.739 -24.966 1.00 52.56 87 ALA A N 1
ATOM 664 C CA . ALA A 1 87 ? 30.587 7.615 -23.654 1.00 52.56 87 ALA A CA 1
ATOM 665 C C . ALA A 1 87 ? 31.178 6.218 -23.372 1.00 52.56 87 ALA A C 1
ATOM 667 O O . ALA A 1 87 ? 31.757 6.025 -22.302 1.00 52.56 87 ALA A O 1
ATOM 668 N N . ASP A 1 88 ? 31.054 5.248 -24.287 1.00 59.12 88 ASP A N 1
ATOM 669 C CA . ASP A 1 88 ? 31.796 3.989 -24.195 1.00 59.12 88 ASP A CA 1
ATOM 670 C C . ASP A 1 88 ? 33.203 4.164 -24.813 1.00 59.12 88 ASP A C 1
ATOM 672 O O . ASP A 1 88 ? 33.342 4.295 -26.038 1.00 59.12 88 ASP A O 1
ATOM 676 N N . PRO A 1 89 ? 34.284 4.131 -24.004 1.00 62.75 89 PRO A N 1
ATOM 677 C CA . PRO A 1 89 ? 35.654 4.241 -24.502 1.00 62.75 89 PRO A CA 1
ATOM 678 C C . PRO A 1 89 ? 36.004 3.173 -25.549 1.00 62.75 89 PRO A C 1
ATOM 680 O O . PRO A 1 89 ? 36.926 3.372 -26.346 1.00 62.75 89 PRO A O 1
ATOM 683 N N . GLY A 1 90 ? 35.308 2.030 -25.537 1.00 68.00 90 GLY A N 1
ATOM 684 C CA . GLY A 1 90 ? 35.439 0.969 -26.529 1.00 68.00 90 GLY A CA 1
ATOM 685 C C . GLY A 1 90 ? 34.911 1.382 -27.902 1.00 68.00 90 GLY A C 1
ATOM 686 O O . GLY A 1 90 ? 35.598 1.168 -28.905 1.00 68.00 90 GLY A O 1
ATOM 687 N N . LEU A 1 91 ? 33.755 2.048 -27.954 1.00 68.75 91 LEU A N 1
ATOM 688 C CA . LEU A 1 91 ? 33.127 2.497 -29.201 1.00 68.75 91 LEU A CA 1
ATOM 689 C C . LEU A 1 91 ? 33.954 3.599 -29.879 1.00 68.75 91 LEU A C 1
ATOM 691 O O . LEU A 1 91 ? 34.210 3.543 -31.083 1.00 68.75 91 LEU A O 1
ATOM 695 N N . ALA A 1 92 ? 34.482 4.538 -29.088 1.00 71.31 92 ALA A N 1
ATOM 696 C CA . ALA A 1 92 ? 35.369 5.592 -29.580 1.00 71.31 92 ALA A CA 1
ATOM 697 C C . ALA A 1 92 ? 36.683 5.032 -30.163 1.00 71.31 92 ALA A C 1
ATOM 699 O O . ALA A 1 92 ? 37.181 5.511 -31.186 1.00 71.31 92 ALA A O 1
ATOM 700 N N . LYS A 1 93 ? 37.254 3.988 -29.543 1.00 76.56 93 LYS A N 1
ATOM 701 C CA . LYS A 1 93 ? 38.434 3.283 -30.078 1.00 76.56 93 LYS A CA 1
ATOM 702 C C . LYS A 1 93 ? 38.104 2.537 -31.368 1.00 76.56 93 LYS A C 1
ATOM 704 O O . LYS A 1 93 ? 38.878 2.628 -32.318 1.00 76.56 93 LYS A O 1
ATOM 709 N N . LEU A 1 94 ? 36.959 1.857 -31.421 1.00 78.75 94 LEU A N 1
ATOM 710 C CA . LEU A 1 94 ? 36.496 1.157 -32.617 1.00 78.75 94 LEU A CA 1
ATOM 711 C C . LEU A 1 94 ? 36.310 2.124 -33.792 1.00 78.75 94 LEU A C 1
ATOM 713 O O . LEU A 1 94 ? 36.820 1.857 -34.876 1.00 78.75 94 LEU A O 1
ATOM 717 N N . ARG A 1 95 ? 35.673 3.280 -33.568 1.00 77.88 95 ARG A N 1
ATOM 718 C CA . ARG A 1 95 ? 35.511 4.334 -34.582 1.00 77.88 95 ARG A CA 1
ATOM 719 C C . ARG A 1 95 ? 36.859 4.768 -35.160 1.00 77.88 95 ARG A C 1
ATOM 721 O O . ARG A 1 95 ? 37.037 4.757 -36.372 1.00 77.88 95 ARG A O 1
ATOM 728 N N . ARG A 1 96 ? 37.849 5.030 -34.297 1.00 81.44 96 ARG A N 1
ATOM 729 C CA . ARG A 1 96 ? 39.218 5.370 -34.725 1.00 81.44 96 ARG A CA 1
ATOM 730 C C . ARG A 1 96 ? 39.895 4.247 -35.511 1.00 81.44 96 ARG A C 1
ATOM 732 O O . ARG A 1 96 ? 40.671 4.531 -36.416 1.00 81.44 96 ARG A O 1
ATOM 739 N N . CYS A 1 97 ? 39.646 2.983 -35.174 1.00 82.81 97 CYS A N 1
ATOM 740 C CA . CYS A 1 97 ? 40.143 1.848 -35.955 1.00 82.81 97 CYS A CA 1
ATOM 741 C C . CYS A 1 97 ? 39.490 1.796 -37.344 1.00 82.81 97 CYS A C 1
ATOM 743 O O . CYS A 1 97 ? 40.200 1.611 -38.330 1.00 82.81 97 CYS A O 1
ATOM 745 N N . LEU A 1 98 ? 38.174 2.021 -37.424 1.00 82.56 98 LEU A N 1
ATOM 746 C CA . LEU A 1 98 ? 37.414 2.094 -38.678 1.00 82.56 98 LEU A CA 1
ATOM 747 C C . LEU A 1 98 ? 37.848 3.266 -39.566 1.00 82.56 98 LEU A C 1
ATOM 749 O O . LEU A 1 98 ? 37.930 3.113 -40.781 1.00 82.56 98 LEU A O 1
ATOM 753 N N . ASP A 1 99 ? 38.205 4.408 -38.980 1.00 82.69 99 ASP A N 1
ATOM 754 C CA . ASP A 1 99 ? 38.701 5.569 -39.727 1.00 82.69 99 ASP A CA 1
ATOM 755 C C . ASP A 1 99 ? 40.117 5.376 -40.292 1.00 82.69 99 ASP A C 1
ATOM 757 O O . ASP A 1 99 ? 40.506 6.064 -41.232 1.00 82.69 99 ASP A O 1
ATOM 761 N N . ARG A 1 100 ? 40.890 4.425 -39.752 1.00 87.12 100 ARG A N 1
ATOM 762 C CA . ARG A 1 100 ? 42.240 4.086 -40.240 1.00 87.12 100 ARG A CA 1
ATOM 763 C C . ARG A 1 100 ? 42.241 3.013 -41.327 1.00 87.12 100 ARG A C 1
ATOM 765 O O . ARG A 1 100 ? 43.304 2.713 -41.869 1.00 87.12 100 ARG A O 1
ATOM 772 N N . LEU A 1 101 ? 41.090 2.412 -41.621 1.00 87.12 101 LEU A N 1
ATOM 773 C CA . LEU A 1 101 ? 40.970 1.414 -42.675 1.00 87.12 101 LEU A CA 1
ATOM 774 C C . LEU A 1 101 ? 41.002 2.079 -44.061 1.00 87.12 101 LEU A C 1
ATOM 776 O O . LEU A 1 101 ? 40.433 3.160 -44.237 1.00 87.12 101 LEU A O 1
ATOM 780 N N . PRO A 1 102 ? 41.624 1.434 -45.065 1.00 89.00 102 PRO A N 1
ATOM 781 C CA . PRO A 1 102 ? 41.515 1.866 -46.452 1.00 89.00 102 PRO A CA 1
ATOM 782 C C . PRO A 1 102 ? 40.049 1.968 -46.882 1.00 89.00 102 PRO A C 1
ATOM 784 O O . PRO A 1 102 ? 39.214 1.158 -46.469 1.00 89.00 102 PRO A O 1
ATOM 787 N N . ALA A 1 103 ? 3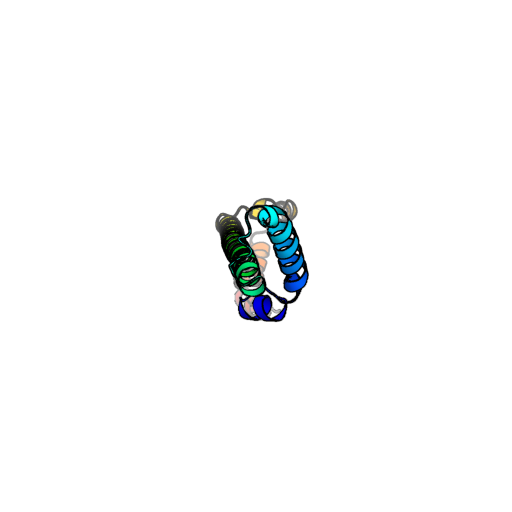9.746 2.942 -47.742 1.00 82.25 103 ALA A N 1
ATOM 788 C CA . ALA A 1 103 ? 38.378 3.243 -48.166 1.00 82.25 103 ALA A CA 1
ATOM 789 C C . ALA A 1 103 ? 37.642 2.014 -48.728 1.00 82.25 103 ALA A C 1
ATOM 791 O O . ALA A 1 103 ? 36.458 1.826 -48.458 1.00 82.25 103 ALA A O 1
ATOM 792 N N . GLU A 1 104 ? 38.350 1.139 -49.446 1.00 81.31 104 GLU A N 1
ATOM 793 C CA . GLU A 1 104 ? 37.774 -0.095 -49.983 1.00 81.31 104 GLU A CA 1
ATOM 794 C C . GLU A 1 104 ? 37.364 -1.081 -48.885 1.00 81.31 104 GLU A C 1
ATOM 796 O O . GLU A 1 104 ? 36.255 -1.611 -48.920 1.00 81.31 104 GLU A O 1
ATOM 801 N N . THR A 1 105 ? 38.203 -1.288 -47.867 1.00 82.56 105 THR A N 1
ATOM 802 C CA . THR A 1 105 ? 37.885 -2.188 -46.749 1.00 82.56 105 THR A CA 1
ATOM 803 C C . THR A 1 105 ? 36.747 -1.639 -45.893 1.00 82.56 105 THR A C 1
ATOM 805 O O . THR A 1 105 ? 35.880 -2.400 -45.470 1.00 82.56 105 THR A O 1
ATOM 808 N N . ARG A 1 106 ? 36.702 -0.319 -45.676 1.00 85.12 106 ARG A N 1
ATOM 809 C CA . ARG A 1 106 ? 35.588 0.330 -44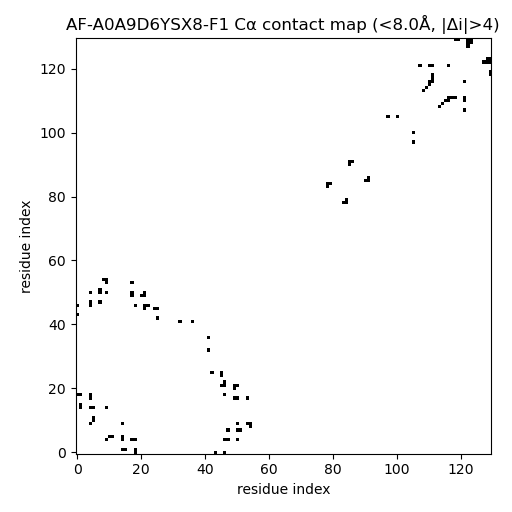.972 1.00 85.12 106 ARG A CA 1
ATOM 810 C C . ARG A 1 106 ? 34.273 0.158 -45.727 1.00 85.12 106 ARG A C 1
ATOM 812 O O . ARG A 1 106 ? 33.285 -0.247 -45.129 1.00 85.12 106 ARG A O 1
ATOM 819 N N . ALA A 1 107 ? 34.287 0.354 -47.044 1.00 83.12 107 ALA A N 1
ATOM 820 C CA . ALA A 1 107 ? 33.100 0.177 -47.870 1.00 83.12 107 ALA A CA 1
ATOM 821 C C . ALA A 1 107 ? 32.584 -1.276 -47.873 1.00 83.12 107 ALA A C 1
ATOM 823 O O . ALA A 1 107 ? 31.377 -1.489 -47.938 1.00 83.12 107 ALA A O 1
ATOM 824 N N . LEU A 1 108 ? 33.466 -2.280 -47.774 1.00 85.75 108 LEU A N 1
ATOM 825 C CA . LEU A 1 108 ? 33.052 -3.681 -47.605 1.00 85.75 108 LEU A CA 1
ATOM 826 C C . LEU A 1 108 ? 32.360 -3.918 -46.255 1.00 85.75 108 LEU A C 1
ATOM 828 O O . LEU A 1 108 ? 31.364 -4.639 -46.190 1.00 85.75 108 LEU A O 1
ATOM 832 N N . LEU A 1 109 ? 32.878 -3.311 -45.183 1.00 83.94 109 LEU A N 1
ATOM 833 C CA . LEU A 1 109 ? 32.278 -3.402 -43.853 1.00 83.94 109 LEU A CA 1
ATOM 834 C C . LEU A 1 109 ? 30.918 -2.702 -43.806 1.00 83.94 109 LEU A C 1
ATOM 836 O O . LEU A 1 109 ? 29.974 -3.283 -43.279 1.00 83.94 109 LEU A O 1
ATOM 840 N N . ASP A 1 110 ? 30.787 -1.523 -44.411 1.00 84.62 110 ASP A N 1
ATOM 841 C CA . ASP A 1 110 ? 29.513 -0.800 -44.476 1.00 84.62 110 ASP A CA 1
ATOM 842 C C . ASP A 1 110 ? 28.463 -1.607 -45.259 1.00 84.62 110 ASP A C 1
ATOM 844 O O . ASP A 1 110 ? 27.351 -1.822 -44.777 1.00 84.62 110 ASP A O 1
ATOM 848 N N . GLN A 1 111 ? 28.837 -2.180 -46.407 1.00 82.94 111 GLN A N 1
ATOM 849 C CA . GLN A 1 111 ? 27.938 -3.034 -47.193 1.00 82.94 111 GLN A CA 1
ATOM 850 C C . GLN A 1 111 ? 27.464 -4.273 -46.421 1.00 82.94 111 GLN A C 1
ATOM 852 O O . GLN A 1 111 ? 26.334 -4.716 -46.607 1.00 82.94 111 GLN A O 1
ATOM 857 N N . ARG A 1 112 ? 28.304 -4.839 -45.547 1.00 84.06 112 ARG A N 1
ATOM 858 C CA . ARG A 1 112 ? 27.945 -6.016 -44.747 1.00 84.06 112 ARG A CA 1
ATOM 859 C C . ARG A 1 112 ? 27.145 -5.674 -43.492 1.00 84.06 112 ARG A C 1
ATOM 861 O O . ARG A 1 112 ? 26.209 -6.392 -43.166 1.00 84.06 112 ARG A O 1
ATOM 868 N N . TYR A 1 113 ? 27.561 -4.654 -42.750 1.00 79.38 113 TYR A N 1
ATOM 869 C CA . TYR A 1 113 ? 27.086 -4.408 -41.385 1.00 79.38 113 TYR A CA 1
ATOM 870 C C . TYR A 1 113 ? 26.124 -3.224 -41.269 1.00 79.38 113 TYR A C 1
ATOM 872 O O . TYR A 1 113 ? 25.404 -3.148 -40.281 1.00 79.38 113 TYR A O 1
ATOM 880 N N . VAL A 1 114 ? 26.100 -2.318 -42.250 1.00 80.50 114 VAL A N 1
ATOM 881 C CA . VAL A 1 114 ? 25.151 -1.191 -42.304 1.00 80.50 114 VAL A CA 1
ATOM 882 C C . VAL A 1 114 ? 24.050 -1.473 -43.322 1.00 80.50 114 VAL A C 1
ATOM 884 O O . VAL A 1 114 ? 22.880 -1.250 -43.040 1.00 80.50 114 VAL A O 1
ATOM 887 N N . GLU A 1 115 ? 24.415 -1.997 -44.493 1.00 81.06 115 GLU A N 1
ATOM 888 C CA . GLU A 1 115 ? 23.460 -2.343 -45.556 1.00 81.06 115 GLU A CA 1
ATOM 889 C C . GLU A 1 115 ? 22.986 -3.811 -45.502 1.00 81.06 115 GLU A C 1
ATOM 891 O O . GLU A 1 115 ? 22.234 -4.237 -46.375 1.00 81.06 115 GLU A O 1
ATOM 896 N N . GLU A 1 116 ? 23.447 -4.589 -44.512 1.00 82.81 116 GLU A N 1
ATOM 897 C CA . GLU A 1 116 ? 23.076 -5.997 -44.257 1.00 82.81 116 GLU A CA 1
ATOM 898 C C . GLU A 1 116 ? 23.227 -6.960 -45.456 1.00 82.81 116 GLU A C 1
ATOM 900 O O . GLU A 1 116 ? 22.573 -8.003 -45.529 1.00 82.81 116 GLU A O 1
ATOM 905 N N . ARG A 1 117 ? 24.122 -6.665 -46.408 1.00 83.19 117 ARG A N 1
ATOM 906 C CA . ARG A 1 117 ? 24.309 -7.504 -47.604 1.00 83.19 117 ARG A CA 1
ATOM 907 C C . ARG A 1 117 ? 25.090 -8.780 -47.303 1.00 83.19 117 ARG A C 1
ATOM 909 O O . ARG A 1 117 ? 26.039 -8.801 -46.513 1.00 83.19 117 ARG A O 1
ATOM 916 N N . SER A 1 118 ? 24.770 -9.857 -48.014 1.00 85.75 118 SER A N 1
ATOM 917 C CA . SER A 1 118 ? 25.517 -11.114 -47.920 1.00 85.75 118 SER A CA 1
ATOM 918 C C . SER A 1 118 ? 26.890 -11.029 -48.603 1.00 85.75 118 SER A C 1
ATOM 920 O O . SER A 1 118 ? 27.097 -10.268 -49.550 1.00 85.75 118 SER A O 1
ATOM 922 N N . SER A 1 119 ? 27.847 -11.864 -48.174 1.00 79.31 119 SER A N 1
ATOM 923 C CA . SER A 1 119 ? 29.202 -11.889 -48.761 1.00 79.31 119 SER A CA 1
ATOM 924 C C . SER A 1 119 ? 29.175 -12.143 -50.274 1.00 79.31 119 SER A C 1
ATOM 926 O O . SER A 1 119 ? 29.943 -11.540 -51.018 1.00 79.31 119 SER A O 1
ATOM 928 N N . GLY A 1 120 ? 28.251 -12.992 -50.740 1.00 80.06 120 GLY A N 1
ATOM 929 C CA . GLY A 1 120 ? 28.089 -13.301 -52.161 1.00 80.06 120 GLY A CA 1
ATOM 930 C C . GLY A 1 120 ? 27.456 -12.170 -52.979 1.00 80.06 120 GLY A C 1
ATOM 931 O O . GLY A 1 120 ? 27.668 -12.097 -54.188 1.00 80.06 120 GLY A O 1
ATOM 932 N N . GLU A 1 121 ? 26.678 -11.280 -52.364 1.00 77.56 121 GLU A N 1
ATOM 933 C CA . GLU A 1 121 ? 26.165 -10.070 -53.024 1.00 77.56 121 GLU A CA 1
ATOM 934 C C . GLU A 1 121 ? 27.242 -8.993 -53.115 1.00 77.56 121 GLU A C 1
ATOM 936 O O . GLU A 1 121 ? 27.376 -8.353 -54.155 1.00 77.56 121 GLU A O 1
ATOM 941 N N . ILE A 1 122 ? 28.053 -8.846 -52.066 1.00 82.75 122 ILE A N 1
ATOM 942 C CA . ILE A 1 122 ? 29.181 -7.911 -52.035 1.00 82.75 122 ILE A CA 1
ATOM 943 C C . ILE A 1 122 ? 30.233 -8.301 -53.086 1.00 82.75 122 ILE A C 1
ATOM 945 O O . ILE A 1 122 ? 30.661 -7.451 -53.866 1.00 82.75 122 ILE A O 1
ATOM 949 N N . ALA A 1 123 ? 30.592 -9.587 -53.173 1.00 79.38 123 ALA A N 1
ATOM 950 C CA . ALA A 1 123 ? 31.538 -10.107 -54.166 1.00 79.38 123 ALA A CA 1
ATOM 951 C C . ALA A 1 123 ? 31.053 -9.872 -55.610 1.00 79.38 123 ALA A C 1
ATOM 953 O O . ALA A 1 123 ? 31.795 -9.346 -56.443 1.00 79.38 123 ALA A O 1
ATOM 954 N N . ARG A 1 124 ? 29.766 -10.149 -55.880 1.00 79.06 124 ARG A N 1
ATOM 955 C CA . ARG A 1 124 ? 29.131 -9.871 -57.180 1.00 79.06 124 ARG A CA 1
ATOM 956 C C . ARG A 1 124 ? 29.136 -8.385 -57.534 1.00 79.06 124 ARG A C 1
ATOM 958 O O . ARG A 1 124 ? 29.415 -8.044 -58.677 1.00 79.06 124 ARG A O 1
ATOM 965 N N . LEU A 1 125 ? 28.870 -7.509 -56.565 1.00 78.19 125 LEU A N 1
ATOM 966 C CA . LEU A 1 125 ? 28.864 -6.058 -56.772 1.00 78.19 125 LEU A CA 1
ATOM 967 C C . LEU A 1 125 ? 30.260 -5.502 -57.096 1.00 78.19 125 LEU A C 1
ATOM 969 O O . LEU A 1 125 ? 30.382 -4.495 -57.789 1.00 78.19 125 LEU A O 1
ATOM 973 N N . ARG A 1 126 ? 31.310 -6.143 -56.573 1.00 75.81 126 ARG A N 1
ATOM 974 C CA . ARG A 1 126 ? 32.711 -5.727 -56.735 1.00 75.81 126 ARG A CA 1
ATOM 975 C C . ARG A 1 126 ? 33.435 -6.444 -57.879 1.00 75.81 126 ARG A C 1
ATOM 977 O O . ARG A 1 126 ? 34.578 -6.108 -58.159 1.00 75.81 126 ARG A O 1
ATOM 984 N N . GLY A 1 127 ? 32.780 -7.391 -58.557 1.00 66.56 127 GLY A N 1
ATOM 985 C CA . GLY A 1 127 ? 33.365 -8.137 -59.675 1.00 66.56 127 GLY A CA 1
ATOM 986 C C . GLY A 1 127 ? 34.439 -9.149 -59.259 1.00 66.56 127 GLY A C 1
ATOM 987 O O . GLY A 1 127 ? 35.254 -9.546 -60.089 1.00 66.56 127 GLY A O 1
ATOM 988 N N . CYS A 1 128 ? 34.450 -9.571 -57.993 1.00 61.91 128 CYS A N 1
ATOM 989 C CA . CYS A 1 128 ? 35.385 -10.566 -57.469 1.00 61.91 128 CYS A CA 1
ATOM 990 C C . CYS A 1 128 ? 34.668 -11.911 -57.265 1.00 61.91 128 CYS A C 1
ATOM 992 O O . CYS A 1 128 ? 33.504 -11.943 -56.867 1.00 61.91 128 CYS A O 1
ATOM 994 N N . SER A 1 129 ? 35.357 -13.028 -57.523 1.00 48.97 129 SER A N 1
ATOM 995 C CA . SER A 1 129 ? 34.873 -14.348 -57.090 1.00 48.97 129 SER A CA 1
ATOM 996 C C . SER A 1 129 ? 34.911 -14.420 -55.563 1.00 48.97 129 SER A C 1
ATOM 998 O O . SER A 1 129 ? 35.861 -13.917 -54.964 1.00 48.97 129 SER A O 1
ATOM 1000 N N . ALA A 1 130 ? 33.868 -15.006 -54.967 1.00 48.56 130 ALA A N 1
ATOM 1001 C CA . ALA A 1 130 ? 33.716 -15.170 -53.519 1.00 48.56 130 ALA A CA 1
ATOM 1002 C C . ALA A 1 130 ? 34.830 -16.016 -52.887 1.00 48.56 130 ALA A C 1
ATOM 1004 O O . ALA A 1 130 ? 35.353 -16.911 -53.592 1.00 48.56 130 ALA A O 1
#